Protein AF-A0A1X7BUZ5-F1 (afdb_monomer_lite)

Foldseek 3Di:
DPQDQWQLLLQLLLCPFPLNVVVQVVLVVVVFHFDSVLSNCVSVVVDQDGGQWGWDDDDRFKTWIDGVAQKIKMWGWDFDDDPVDIDIDIDIDMDRDQDDDPDPDDRDCPPVNVVVVVVVVVSRVVSSVRSVVVVVD

Secondary structure (DSSP, 8-state):
--TT--HHHHHHHHHTSHHHHHHHHHHHHTT----HHHHHHHHHTS-SEETTEEEEEE-SSEEEEEESSSEEEEEEEEEES-SSS-EEEEEEEEEEPPPPPSSSS-----HHHHHHHHHHHHHHHHHHHHHHHHHH-

Organism: NCBI:txid475083

pLDDT: mean 88.38, std 12.45, range [52.34, 98.38]

Structure (mmCIF, N/CA/C/O backbone):
data_AF-A0A1X7BUZ5-F1
#
_entry.id   AF-A0A1X7BUZ5-F1
#
loop_
_atom_site.group_PDB
_atom_site.id
_atom_site.type_symbol
_atom_site.label_atom_id
_atom_site.label_alt_id
_atom_site.label_comp_id
_atom_site.label_asym_id
_atom_site.label_entity_id
_atom_site.label_seq_id
_atom_site.pdbx_PDB_ins_code
_atom_site.Cartn_x
_atom_site.Cartn_y
_atom_site.Cartn_z
_atom_site.occupancy
_atom_site.B_iso_or_equiv
_atom_site.auth_seq_id
_atom_site.auth_comp_id
_atom_site.auth_asym_id
_atom_site.auth_atom_id
_atom_site.pdbx_PDB_model_num
ATOM 1 N N . MET A 1 1 ? -14.067 8.640 10.218 1.00 69.69 1 MET A N 1
ATOM 2 C CA . MET A 1 1 ? -13.923 7.293 9.574 1.00 69.69 1 MET A CA 1
ATOM 3 C C . MET A 1 1 ? -14.272 6.220 10.608 1.00 69.69 1 MET A C 1
ATOM 5 O O . MET A 1 1 ? -14.364 6.600 11.767 1.00 69.69 1 MET A O 1
ATOM 9 N N . LYS A 1 2 ? -14.468 4.929 10.275 1.00 75.44 2 LYS A N 1
ATOM 10 C CA . LYS A 1 2 ? -14.680 3.891 11.317 1.00 75.44 2 LYS A CA 1
ATOM 11 C C . LYS A 1 2 ? -13.589 3.990 12.403 1.00 75.44 2 LYS A C 1
ATOM 13 O O . LYS A 1 2 ? -12.416 4.167 12.082 1.00 75.44 2 LYS A O 1
ATOM 18 N N . ALA A 1 3 ? -13.988 3.934 13.674 1.00 76.38 3 ALA A N 1
ATOM 19 C CA . ALA A 1 3 ? -13.151 4.338 14.809 1.00 76.38 3 ALA A CA 1
ATOM 20 C C . ALA A 1 3 ? -11.885 3.490 15.026 1.00 76.38 3 ALA A C 1
ATOM 22 O O . ALA A 1 3 ? -10.868 4.010 15.469 1.00 76.38 3 ALA A O 1
ATOM 23 N N . LYS A 1 4 ? -11.945 2.188 14.722 1.00 85.69 4 LYS A N 1
ATOM 24 C CA . LYS A 1 4 ? -10.896 1.202 15.039 1.00 85.69 4 LYS A CA 1
ATOM 25 C C . LYS A 1 4 ? -10.406 0.471 13.791 1.00 85.69 4 LYS A C 1
ATOM 27 O O . LYS A 1 4 ? -10.490 -0.752 13.727 1.00 85.69 4 LYS A O 1
ATOM 32 N N . VAL A 1 5 ? -9.966 1.214 12.778 1.00 94.19 5 VAL A N 1
ATOM 33 C CA . VAL A 1 5 ? -9.393 0.589 11.578 1.00 94.19 5 VAL A CA 1
ATOM 34 C C . VAL A 1 5 ? -7.948 0.220 11.870 1.00 94.19 5 VAL A C 1
ATOM 36 O O . VAL A 1 5 ? -7.156 1.076 12.257 1.00 94.19 5 VAL A O 1
ATOM 39 N N . THR A 1 6 ? -7.604 -1.051 11.696 1.00 95.75 6 THR A N 1
ATOM 40 C CA . THR A 1 6 ? -6.223 -1.523 11.859 1.00 95.75 6 THR A CA 1
ATOM 41 C C . THR A 1 6 ? -5.431 -1.343 10.566 1.00 95.75 6 THR A C 1
ATOM 43 O O . THR A 1 6 ? -6.003 -1.250 9.474 1.00 95.75 6 THR A O 1
ATOM 46 N N . LEU A 1 7 ? -4.096 -1.350 10.661 1.00 97.25 7 LEU A N 1
ATOM 47 C CA . LEU A 1 7 ? -3.232 -1.330 9.480 1.00 97.25 7 LEU A CA 1
ATOM 48 C C . LEU A 1 7 ? -3.533 -2.522 8.557 1.00 97.25 7 LEU A C 1
ATOM 50 O O . LEU A 1 7 ? -3.598 -2.358 7.340 1.00 97.25 7 LEU A O 1
ATOM 54 N N . ALA A 1 8 ? -3.789 -3.701 9.131 1.00 97.12 8 ALA A N 1
ATOM 55 C CA . ALA A 1 8 ? -4.162 -4.898 8.382 1.00 97.12 8 ALA A CA 1
ATOM 56 C C . ALA A 1 8 ? -5.497 -4.723 7.633 1.00 97.12 8 ALA A C 1
ATOM 58 O O . ALA A 1 8 ? -5.578 -5.020 6.440 1.00 97.12 8 ALA A O 1
ATOM 59 N N . GLU A 1 9 ? -6.534 -4.178 8.283 1.00 96.44 9 GLU A N 1
ATOM 60 C CA . GLU A 1 9 ? -7.819 -3.889 7.625 1.00 96.44 9 GLU A CA 1
ATOM 61 C C . GLU A 1 9 ? -7.627 -2.895 6.474 1.00 96.44 9 GLU A C 1
ATOM 63 O O . GLU A 1 9 ? -8.152 -3.108 5.377 1.00 96.44 9 GLU A O 1
ATOM 68 N N . PHE A 1 10 ? -6.822 -1.849 6.681 1.00 97.50 10 PHE A N 1
ATOM 69 C CA . PHE A 1 10 ? -6.526 -0.869 5.644 1.00 97.50 10 PHE A CA 1
ATOM 70 C C . PHE A 1 10 ? -5.785 -1.484 4.448 1.00 97.50 10 PHE A C 1
ATOM 72 O O . PHE A 1 10 ? -6.275 -1.400 3.320 1.00 97.50 10 PHE A O 1
ATOM 79 N N . VAL A 1 11 ? -4.639 -2.129 4.679 1.00 97.50 11 VAL A N 1
ATOM 80 C CA . VAL A 1 11 ? -3.786 -2.710 3.627 1.00 97.50 11 VAL A CA 1
ATOM 81 C C . VAL A 1 11 ? -4.518 -3.826 2.878 1.00 97.50 11 VAL A C 1
ATOM 83 O O . VAL A 1 11 ? -4.538 -3.843 1.644 1.00 97.50 11 VAL A O 1
ATOM 86 N N . GLY A 1 12 ? -5.180 -4.727 3.607 1.00 97.19 12 GLY A N 1
ATOM 87 C CA . GLY A 1 12 ? -5.945 -5.826 3.022 1.00 97.19 12 GLY A CA 1
ATOM 88 C C . GLY A 1 12 ? -7.107 -5.318 2.172 1.00 97.19 12 GLY A C 1
ATOM 89 O O . GLY A 1 12 ? -7.325 -5.795 1.055 1.00 97.19 12 GLY A O 1
ATOM 90 N N . THR A 1 13 ? -7.819 -4.290 2.643 1.00 96.75 13 THR A N 1
ATOM 91 C CA . THR A 1 13 ? -8.903 -3.674 1.869 1.00 96.75 13 THR A CA 1
ATOM 92 C C . THR A 1 13 ? -8.369 -2.956 0.635 1.00 96.75 13 THR A C 1
ATOM 94 O O . THR A 1 13 ? -8.930 -3.116 -0.448 1.00 96.75 13 THR A O 1
ATOM 97 N N . PHE A 1 14 ? -7.270 -2.210 0.763 1.00 96.81 14 PHE A N 1
ATOM 98 C CA . PHE A 1 14 ? -6.644 -1.471 -0.333 1.00 96.81 14 PHE A CA 1
ATOM 99 C C . PHE A 1 14 ? -6.291 -2.384 -1.513 1.00 96.81 14 PHE A C 1
ATOM 101 O O . PHE A 1 14 ? -6.748 -2.152 -2.638 1.00 96.81 14 PHE A O 1
ATOM 108 N N . TYR A 1 15 ? -5.560 -3.471 -1.249 1.00 96.81 15 TYR A N 1
ATOM 109 C CA . TYR A 1 15 ? -5.114 -4.414 -2.280 1.00 96.81 15 TYR A CA 1
ATOM 110 C C . TYR A 1 15 ? -6.226 -5.299 -2.855 1.00 96.81 15 TYR A C 1
ATOM 112 O O . TYR A 1 15 ? -6.034 -5.953 -3.883 1.00 96.81 15 TYR A O 1
ATOM 120 N N . THR A 1 16 ? -7.405 -5.302 -2.230 1.00 96.81 16 THR A N 1
ATOM 121 C CA . THR A 1 16 ? -8.583 -6.043 -2.700 1.00 96.81 16 THR A CA 1
ATOM 122 C C . THR A 1 16 ? -9.675 -5.139 -3.280 1.00 96.81 16 THR A C 1
ATOM 124 O O . THR A 1 16 ? -10.737 -5.630 -3.674 1.00 96.81 16 THR A O 1
ATOM 127 N N . THR A 1 17 ? -9.427 -3.829 -3.414 1.00 96.19 17 THR A N 1
ATOM 128 C CA . THR A 1 17 ? -10.338 -2.921 -4.129 1.00 96.19 17 THR A CA 1
ATOM 129 C C . THR A 1 17 ? -10.448 -3.295 -5.612 1.00 96.19 17 THR A C 1
ATOM 131 O O . THR A 1 17 ? -9.441 -3.674 -6.208 1.00 96.19 17 THR A O 1
ATOM 134 N N . PRO A 1 18 ? -11.620 -3.144 -6.265 1.00 94.00 18 PRO A N 1
ATOM 135 C CA . PRO A 1 18 ? -11.760 -3.417 -7.700 1.00 94.00 18 PRO A CA 1
ATOM 136 C C . PRO A 1 18 ? -10.732 -2.678 -8.568 1.00 94.00 18 PRO A C 1
ATOM 138 O O . PRO A 1 18 ? -10.201 -3.262 -9.509 1.00 94.00 18 PRO A O 1
ATOM 141 N N . LEU A 1 19 ? -10.398 -1.432 -8.204 1.00 93.19 19 LEU A N 1
ATOM 142 C CA . LEU A 1 19 ? -9.371 -0.640 -8.881 1.00 93.19 19 LEU A CA 1
ATOM 143 C C . LEU A 1 19 ? -7.998 -1.325 -8.814 1.00 93.19 19 LEU A C 1
ATOM 145 O O . LEU A 1 19 ? -7.356 -1.507 -9.844 1.00 93.19 19 LEU A O 1
ATOM 149 N N . PHE A 1 20 ? -7.576 -1.787 -7.635 1.00 93.62 20 PHE A N 1
ATOM 150 C CA . PHE A 1 20 ? -6.316 -2.518 -7.510 1.00 93.62 20 PHE A CA 1
ATOM 151 C C . PHE A 1 20 ? -6.389 -3.925 -8.126 1.00 93.62 20 PHE A C 1
ATOM 153 O O . PHE A 1 20 ? -5.400 -4.448 -8.633 1.00 93.62 20 PHE A O 1
ATOM 160 N N . LYS A 1 21 ? -7.566 -4.564 -8.158 1.00 94.25 21 LYS A N 1
ATOM 161 C CA . LYS A 1 21 ? -7.727 -5.841 -8.870 1.00 94.25 21 LYS A CA 1
ATOM 162 C C . LYS A 1 21 ? -7.472 -5.696 -10.373 1.00 94.25 21 LYS A C 1
ATOM 164 O O . LYS A 1 21 ? -6.923 -6.629 -10.957 1.00 94.25 21 LYS A O 1
ATOM 169 N N . ALA A 1 22 ? -7.812 -4.554 -10.973 1.00 93.94 22 ALA A N 1
ATOM 170 C CA . ALA A 1 22 ? -7.458 -4.257 -12.359 1.00 93.94 22 ALA A CA 1
ATOM 171 C C . ALA A 1 22 ? -5.932 -4.171 -12.546 1.00 93.94 22 ALA A C 1
ATOM 173 O O . ALA A 1 22 ? -5.401 -4.798 -13.460 1.00 93.94 22 ALA A O 1
ATOM 174 N N . GLU A 1 23 ? -5.212 -3.515 -11.628 1.00 91.94 23 GLU A N 1
ATOM 175 C CA . GLU A 1 23 ? -3.738 -3.510 -11.607 1.00 91.94 23 GLU A CA 1
ATOM 176 C C . GLU A 1 23 ? -3.173 -4.936 -11.546 1.00 91.94 23 GLU A C 1
ATOM 178 O O . GLU A 1 23 ? -2.299 -5.306 -12.326 1.00 91.94 23 GLU A O 1
ATOM 183 N N . ARG A 1 24 ? -3.717 -5.791 -10.669 1.00 94.06 24 ARG A N 1
ATOM 184 C CA . ARG A 1 24 ? -3.285 -7.197 -10.569 1.00 94.06 24 ARG A CA 1
ATOM 185 C C . ARG A 1 24 ? -3.540 -7.988 -11.849 1.00 94.06 24 ARG A C 1
ATOM 187 O O . ARG A 1 24 ? -2.786 -8.911 -12.140 1.00 94.06 24 ARG A O 1
ATOM 194 N N . LEU A 1 25 ? -4.575 -7.647 -12.617 1.00 93.75 25 LEU A N 1
ATOM 195 C CA . LEU A 1 25 ? -4.806 -8.257 -13.924 1.00 93.75 25 LEU A CA 1
ATOM 196 C C . LEU A 1 25 ? -3.721 -7.840 -14.926 1.00 93.75 25 LEU A C 1
ATOM 198 O O . LEU A 1 25 ? -3.193 -8.698 -15.627 1.00 93.75 25 LEU A O 1
ATOM 202 N N . VAL A 1 26 ? -3.337 -6.560 -14.940 1.00 92.38 26 VAL A N 1
ATOM 203 C CA . VAL A 1 26 ? -2.217 -6.065 -15.761 1.00 92.38 26 VAL A CA 1
ATOM 204 C C . VAL A 1 26 ? -0.908 -6.753 -15.364 1.00 92.38 26 VAL A C 1
ATOM 206 O O . VAL A 1 26 ? -0.190 -7.258 -16.225 1.00 92.38 26 VAL A O 1
ATOM 209 N N . LEU A 1 27 ? -0.628 -6.859 -14.064 1.00 92.12 27 LEU A N 1
ATOM 210 C CA . LEU A 1 27 ? 0.543 -7.574 -13.547 1.00 92.12 27 LEU A CA 1
ATOM 211 C C . LEU A 1 27 ? 0.534 -9.059 -13.923 1.00 92.12 27 LEU A C 1
ATOM 213 O O . LEU A 1 27 ? 1.565 -9.612 -14.309 1.00 92.12 27 LEU A O 1
ATOM 217 N N . ARG A 1 28 ? -0.638 -9.699 -13.897 1.00 93.94 28 ARG A N 1
ATOM 218 C CA . ARG A 1 28 ? -0.797 -11.090 -14.329 1.00 93.94 28 ARG A CA 1
ATOM 219 C C . ARG A 1 28 ? -0.427 -11.271 -15.800 1.00 93.94 28 ARG A C 1
ATOM 221 O O . ARG A 1 28 ? 0.173 -12.294 -16.127 1.00 93.94 28 ARG A O 1
ATOM 228 N N . CYS A 1 29 ? -0.748 -10.311 -16.667 1.00 93.44 29 CYS A N 1
ATOM 229 C CA . CYS A 1 29 ? -0.377 -10.358 -18.085 1.00 93.44 29 CYS A CA 1
ATOM 230 C C . CYS A 1 29 ? 1.144 -10.335 -18.301 1.00 93.44 29 CYS A C 1
ATOM 232 O O . CYS A 1 29 ? 1.618 -10.908 -19.276 1.00 93.44 29 CYS A O 1
ATOM 234 N N . VAL A 1 30 ? 1.911 -9.747 -17.376 1.00 92.12 30 VAL A N 1
ATOM 235 C CA . VAL A 1 30 ? 3.387 -9.759 -17.393 1.00 92.12 30 VAL A CA 1
ATOM 236 C C . VAL A 1 30 ? 3.993 -10.858 -16.507 1.00 92.12 30 VAL A C 1
ATOM 238 O O . VAL A 1 30 ? 5.175 -10.820 -16.182 1.00 92.12 30 VAL A O 1
ATOM 241 N N . GLY A 1 31 ? 3.193 -11.853 -16.110 1.00 93.19 31 GLY A N 1
ATOM 242 C CA . GLY A 1 31 ? 3.647 -13.034 -15.368 1.00 93.19 31 GLY A CA 1
ATOM 243 C C . GLY A 1 31 ? 3.650 -12.897 -13.843 1.00 93.19 31 GLY A C 1
ATOM 244 O O . GLY A 1 31 ? 3.930 -13.876 -13.153 1.00 93.19 31 GLY A O 1
ATOM 245 N N . ILE A 1 32 ? 3.279 -11.738 -13.295 1.00 93.94 32 ILE A N 1
ATOM 246 C CA . ILE A 1 32 ? 3.244 -11.489 -11.850 1.00 93.94 32 ILE A CA 1
ATOM 247 C C . ILE A 1 32 ? 1.835 -11.777 -11.328 1.00 93.94 32 ILE A C 1
ATOM 249 O O . ILE A 1 32 ? 0.900 -11.005 -11.535 1.00 93.94 32 ILE A O 1
ATOM 253 N N . ARG A 1 33 ? 1.664 -12.915 -10.653 1.00 94.00 33 ARG A N 1
ATOM 254 C CA . ARG A 1 33 ? 0.365 -13.350 -10.117 1.00 94.00 33 ARG A CA 1
ATOM 255 C C . ARG A 1 33 ? 0.217 -12.987 -8.643 1.00 94.00 33 ARG A C 1
ATOM 257 O O . ARG A 1 33 ? 1.190 -12.978 -7.898 1.00 94.00 33 ARG A O 1
ATOM 264 N N . SER A 1 34 ? -1.018 -12.725 -8.233 1.00 95.94 34 SER A N 1
ATOM 265 C CA . SER A 1 34 ? -1.405 -12.577 -6.830 1.00 95.94 34 SER A CA 1
ATOM 266 C C . SER A 1 34 ? -2.906 -12.778 -6.646 1.00 95.94 34 SER A C 1
ATOM 268 O O . SER A 1 34 ? -3.694 -12.680 -7.592 1.00 95.94 34 SER A O 1
ATOM 270 N N . SER A 1 35 ? -3.300 -13.062 -5.412 1.00 96.62 35 SER A N 1
ATOM 271 C CA . SER A 1 35 ? -4.666 -13.360 -4.999 1.00 96.62 35 SER A CA 1
ATOM 272 C C . SER A 1 35 ? -5.118 -12.471 -3.836 1.00 96.62 35 SER A C 1
ATOM 274 O O . SER A 1 35 ? -4.338 -11.734 -3.232 1.00 96.62 35 SER A O 1
ATOM 276 N N . ASP A 1 36 ? -6.414 -12.509 -3.513 1.00 97.19 36 ASP A N 1
ATOM 277 C CA . ASP A 1 36 ? -6.932 -11.857 -2.299 1.00 97.19 36 ASP A CA 1
ATOM 278 C C . ASP A 1 36 ? -6.424 -12.546 -1.027 1.00 97.19 36 ASP A C 1
ATOM 280 O O . ASP A 1 36 ? -6.403 -11.925 0.030 1.00 97.19 36 ASP A O 1
ATOM 284 N N . HIS A 1 37 ? -6.040 -13.823 -1.110 1.00 97.19 37 HIS A N 1
ATOM 285 C CA . HIS A 1 37 ? -5.402 -14.520 0.001 1.00 97.19 37 HIS A CA 1
ATOM 286 C C . HIS A 1 37 ? -4.006 -13.942 0.254 1.00 97.19 37 HIS A C 1
ATOM 288 O O . HIS A 1 37 ? -3.730 -13.532 1.374 1.00 97.19 37 HIS A O 1
ATOM 294 N N . ASP A 1 38 ? -3.188 -13.769 -0.788 1.00 97.12 38 ASP A N 1
ATOM 295 C CA . ASP A 1 38 ? -1.846 -13.176 -0.654 1.00 97.12 38 ASP A CA 1
ATOM 296 C C . ASP A 1 38 ? -1.906 -11.751 -0.087 1.00 97.12 38 ASP A C 1
ATOM 298 O O . ASP A 1 38 ? -1.080 -11.366 0.736 1.00 97.12 38 ASP A O 1
ATOM 302 N N . ALA A 1 39 ? -2.918 -10.972 -0.491 1.00 97.06 39 ALA A N 1
ATOM 303 C CA . ALA A 1 39 ? -3.147 -9.633 0.047 1.00 97.06 39 ALA A CA 1
ATOM 304 C C . ALA A 1 39 ? -3.444 -9.656 1.556 1.00 97.06 39 ALA A C 1
ATOM 306 O O . ALA A 1 39 ? -2.956 -8.792 2.282 1.00 97.06 39 ALA A O 1
ATOM 307 N N . ARG A 1 40 ? -4.229 -10.636 2.029 1.00 96.88 40 ARG A N 1
ATOM 308 C CA . ARG A 1 40 ? -4.518 -10.817 3.460 1.00 96.88 40 ARG A CA 1
ATOM 309 C C . ARG A 1 40 ? -3.286 -11.285 4.224 1.00 96.88 40 ARG A C 1
ATOM 311 O O . ARG A 1 40 ? -2.972 -10.682 5.239 1.00 96.88 40 ARG A O 1
ATOM 318 N N . GLN A 1 41 ? -2.534 -12.243 3.682 1.00 97.94 41 GLN A N 1
ATOM 319 C CA . GLN A 1 41 ? -1.287 -12.709 4.294 1.00 97.94 41 GLN A CA 1
ATOM 320 C C . GLN A 1 41 ? -0.277 -11.566 4.456 1.00 97.94 41 GLN A C 1
ATOM 322 O O . GLN A 1 41 ? 0.319 -11.411 5.520 1.00 97.94 41 GLN A O 1
ATOM 327 N N . LEU A 1 42 ? -0.126 -10.706 3.441 1.00 97.88 42 LEU A N 1
ATOM 328 C CA . LEU A 1 42 ? 0.675 -9.488 3.572 1.00 97.88 42 LEU A CA 1
ATOM 329 C C . LEU A 1 42 ? 0.096 -8.553 4.643 1.00 97.88 42 LEU A C 1
ATOM 331 O O . LEU A 1 42 ? 0.824 -8.064 5.505 1.00 97.88 42 LEU A O 1
ATOM 335 N N . ALA A 1 43 ? -1.207 -8.280 4.597 1.00 97.06 43 ALA A N 1
ATOM 336 C CA . ALA A 1 43 ? -1.858 -7.352 5.516 1.00 97.06 43 ALA A CA 1
ATOM 337 C C . ALA A 1 43 ? -1.739 -7.789 6.983 1.00 97.06 43 ALA A C 1
ATOM 339 O O . ALA A 1 43 ? -1.500 -6.952 7.848 1.00 97.06 43 ALA A O 1
ATOM 340 N N . GLU A 1 44 ? -1.818 -9.086 7.259 1.00 96.62 44 GLU A N 1
ATOM 341 C CA . GLU A 1 44 ? -1.692 -9.687 8.592 1.00 96.62 44 GLU A CA 1
ATOM 342 C C . GLU A 1 44 ? -0.230 -9.829 9.043 1.00 96.62 44 GLU A C 1
ATOM 344 O O . GLU A 1 44 ? 0.036 -9.986 10.228 1.00 96.62 44 GLU A O 1
ATOM 349 N N . GLY A 1 45 ? 0.731 -9.683 8.124 1.00 95.94 45 GLY A N 1
ATOM 350 C CA . GLY A 1 45 ? 2.162 -9.809 8.420 1.00 95.94 45 GLY A CA 1
ATOM 351 C C . GLY A 1 45 ? 2.686 -11.239 8.330 1.00 95.94 45 GLY A C 1
ATOM 352 O O . GLY A 1 45 ? 3.819 -11.491 8.719 1.00 95.94 45 GLY A O 1
ATOM 353 N N . ALA A 1 46 ? 1.889 -12.157 7.783 1.00 97.00 46 ALA A N 1
ATOM 354 C CA . ALA A 1 46 ? 2.278 -13.535 7.498 1.00 97.00 46 ALA A CA 1
ATOM 355 C C . ALA A 1 46 ? 3.103 -13.679 6.203 1.00 97.00 46 ALA A C 1
ATOM 357 O O . ALA A 1 46 ? 3.680 -14.733 5.950 1.00 97.00 46 ALA A O 1
ATOM 358 N N . SER A 1 47 ? 3.156 -12.636 5.368 1.00 96.81 47 SER A N 1
ATOM 359 C CA . SER A 1 47 ? 3.997 -12.578 4.171 1.00 96.81 47 SER A CA 1
ATOM 360 C C . SER A 1 47 ? 4.693 -11.229 4.059 1.00 96.81 47 SER A C 1
ATOM 362 O O . SER A 1 47 ? 4.112 -10.187 4.357 1.00 96.81 47 SER A O 1
ATOM 364 N N . GLU A 1 48 ? 5.919 -11.246 3.546 1.00 96.94 48 GLU A N 1
ATOM 365 C CA . GLU A 1 48 ? 6.675 -10.045 3.183 1.00 96.94 48 GLU A CA 1
ATOM 366 C C . GLU A 1 48 ? 6.530 -9.690 1.697 1.00 96.94 48 GLU A C 1
ATOM 368 O O . GLU A 1 48 ? 6.992 -8.641 1.261 1.00 96.94 48 GLU A O 1
ATOM 373 N N . HIS A 1 49 ? 5.891 -10.545 0.897 1.00 95.88 49 HIS A N 1
ATOM 374 C CA . HIS A 1 49 ? 5.783 -10.379 -0.552 1.00 95.88 49 HIS A CA 1
ATOM 375 C C . HIS A 1 49 ? 4.327 -10.407 -1.010 1.00 95.88 49 HIS A C 1
ATOM 377 O O . HIS A 1 49 ? 3.504 -11.176 -0.508 1.00 95.88 49 HIS A O 1
ATOM 383 N N . PHE A 1 50 ? 4.020 -9.586 -2.011 1.00 96.62 50 PHE A N 1
ATOM 384 C CA . PHE A 1 50 ? 2.721 -9.554 -2.669 1.00 96.62 50 PHE A CA 1
ATOM 385 C C . PHE A 1 50 ? 2.867 -9.054 -4.102 1.00 96.62 50 PHE A C 1
ATOM 387 O O . PHE A 1 50 ? 3.233 -7.903 -4.320 1.00 96.62 50 PHE A O 1
ATOM 394 N N . ALA A 1 51 ? 2.525 -9.887 -5.087 1.00 95.06 51 ALA A N 1
ATOM 395 C CA . ALA A 1 51 ? 2.647 -9.556 -6.507 1.00 95.06 51 ALA A CA 1
ATOM 396 C C . ALA A 1 51 ? 4.050 -9.011 -6.852 1.00 95.06 51 ALA A C 1
ATOM 398 O O . ALA A 1 51 ? 5.038 -9.723 -6.710 1.00 95.06 51 ALA A O 1
ATOM 399 N N . ALA A 1 52 ? 4.140 -7.757 -7.303 1.00 94.75 52 ALA A N 1
ATOM 400 C CA . ALA A 1 52 ? 5.400 -7.103 -7.632 1.00 94.75 52 ALA A CA 1
ATOM 401 C C . ALA A 1 52 ? 6.063 -6.419 -6.427 1.00 94.75 52 ALA A C 1
ATOM 403 O O . ALA A 1 52 ? 7.108 -5.805 -6.609 1.00 94.75 52 ALA A O 1
ATOM 404 N N . TRP A 1 53 ? 5.453 -6.445 -5.242 1.00 96.12 53 TRP A N 1
ATOM 405 C CA . TRP A 1 53 ? 5.875 -5.680 -4.074 1.00 96.12 53 TRP A CA 1
ATOM 406 C C . TRP A 1 53 ? 6.525 -6.559 -3.005 1.00 96.12 53 TRP A C 1
ATOM 408 O O . TRP A 1 53 ? 6.060 -7.659 -2.712 1.00 96.12 53 TRP A O 1
ATOM 418 N N . GLN A 1 54 ? 7.559 -6.008 -2.380 1.00 97.19 54 GLN A N 1
ATOM 419 C CA . GLN A 1 54 ? 8.263 -6.544 -1.223 1.00 97.19 54 GLN A CA 1
ATOM 420 C C . GLN A 1 54 ? 8.158 -5.548 -0.063 1.00 97.19 54 GLN A C 1
ATOM 422 O O . GLN A 1 54 ? 8.324 -4.342 -0.256 1.00 97.19 54 GLN A O 1
ATOM 427 N N . MET A 1 55 ? 7.868 -6.047 1.131 1.00 97.44 55 MET A N 1
ATOM 428 C CA . MET A 1 55 ? 7.865 -5.288 2.373 1.00 97.44 55 MET A CA 1
ATOM 429 C C . MET A 1 55 ? 9.298 -4.926 2.750 1.00 97.44 55 MET A C 1
ATOM 431 O O . MET A 1 55 ? 10.195 -5.763 2.704 1.00 97.44 55 MET A O 1
ATOM 435 N N . THR A 1 56 ? 9.512 -3.665 3.107 1.00 96.56 56 THR A N 1
ATOM 436 C CA . THR A 1 56 ? 10.819 -3.180 3.570 1.00 96.56 56 THR A CA 1
ATOM 437 C C . THR A 1 56 ? 10.785 -2.680 5.007 1.00 96.56 56 THR A C 1
ATOM 439 O O . THR A 1 56 ? 11.803 -2.721 5.686 1.00 96.56 56 THR A O 1
ATOM 442 N N . VAL A 1 57 ? 9.640 -2.165 5.460 1.00 95.81 57 VAL A N 1
ATOM 443 C CA . VAL A 1 57 ? 9.426 -1.710 6.839 1.00 95.81 57 VAL A CA 1
ATOM 444 C C . VAL A 1 57 ? 7.992 -2.037 7.228 1.00 95.81 57 VAL A C 1
ATOM 446 O O . VAL A 1 57 ? 7.077 -1.794 6.439 1.00 95.81 57 VAL A O 1
ATOM 449 N N . ARG A 1 58 ? 7.793 -2.538 8.447 1.00 97.56 58 ARG A N 1
ATOM 450 C CA . ARG A 1 58 ? 6.475 -2.729 9.049 1.00 97.56 58 ARG A CA 1
ATOM 451 C C . ARG A 1 58 ? 6.514 -2.358 10.527 1.00 97.56 58 ARG A C 1
ATOM 453 O O . ARG A 1 58 ? 7.416 -2.779 11.244 1.00 97.56 58 ARG A O 1
ATOM 460 N N . THR A 1 59 ? 5.507 -1.619 10.968 1.00 97.00 59 THR A N 1
ATOM 461 C CA . THR A 1 59 ? 5.204 -1.347 12.378 1.00 97.00 59 THR A CA 1
ATOM 462 C C . THR A 1 59 ? 3.726 -1.658 12.640 1.00 97.00 59 THR A C 1
ATOM 464 O O . THR A 1 59 ? 3.028 -2.185 11.771 1.00 97.00 59 THR A O 1
ATOM 467 N N . GLU A 1 60 ? 3.226 -1.352 13.838 1.00 95.25 60 GLU A N 1
ATOM 468 C CA . GLU A 1 60 ? 1.796 -1.478 14.150 1.00 95.25 60 GLU A CA 1
ATOM 469 C C . GLU A 1 60 ? 0.923 -0.529 13.314 1.00 95.25 60 GLU A C 1
ATOM 471 O O . GLU A 1 60 ? -0.223 -0.854 12.993 1.00 95.25 60 GLU A O 1
ATOM 476 N N . THR A 1 61 ? 1.467 0.630 12.935 1.00 96.69 61 THR A N 1
ATOM 477 C CA . THR A 1 61 ? 0.731 1.711 12.270 1.00 96.69 61 THR A CA 1
ATOM 478 C C . THR A 1 61 ? 1.210 2.008 10.856 1.00 96.69 61 THR A C 1
ATOM 480 O O . THR A 1 61 ? 0.513 2.719 10.136 1.00 96.69 61 THR A O 1
ATOM 483 N N . GLU A 1 62 ? 2.348 1.457 10.426 1.00 97.75 62 GLU A N 1
ATOM 484 C CA . GLU A 1 62 ? 2.952 1.759 9.130 1.00 97.75 62 GLU A CA 1
ATOM 485 C C . GLU A 1 62 ? 3.419 0.522 8.355 1.00 97.75 62 GLU A C 1
ATOM 487 O O . GLU A 1 62 ? 3.878 -0.473 8.919 1.00 97.75 62 GLU A O 1
ATOM 492 N N . LEU A 1 63 ? 3.358 0.609 7.025 1.00 98.38 63 LEU A N 1
ATOM 493 C CA . LEU A 1 63 ? 3.898 -0.391 6.106 1.00 98.38 63 LEU A CA 1
ATOM 494 C C . LEU A 1 63 ? 4.543 0.297 4.901 1.00 98.38 63 LEU A C 1
ATOM 496 O O . LEU A 1 63 ? 3.882 1.049 4.185 1.00 98.38 63 LEU A O 1
ATOM 500 N N . LEU A 1 64 ? 5.810 -0.012 4.629 1.00 98.06 64 LEU A N 1
ATOM 501 C CA . LEU A 1 64 ? 6.522 0.403 3.421 1.00 98.06 64 LEU A CA 1
ATOM 502 C C . LEU A 1 64 ? 6.716 -0.794 2.492 1.00 98.06 64 LEU A C 1
ATOM 504 O O . LEU A 1 64 ? 7.263 -1.824 2.886 1.00 98.06 64 LEU A O 1
ATOM 508 N N . MET A 1 65 ? 6.302 -0.622 1.240 1.00 97.69 65 MET A N 1
ATOM 509 C CA . MET A 1 65 ? 6.420 -1.611 0.178 1.00 97.69 65 MET A CA 1
ATOM 510 C C . MET A 1 65 ? 7.230 -1.040 -0.981 1.00 97.69 65 MET A C 1
ATOM 512 O O . MET A 1 65 ? 7.001 0.090 -1.420 1.00 97.69 65 MET A O 1
ATOM 516 N N . LYS A 1 66 ? 8.123 -1.853 -1.534 1.00 96.31 66 LYS A N 1
ATOM 517 C CA . LYS A 1 66 ? 8.921 -1.548 -2.720 1.00 96.31 66 LYS A CA 1
ATOM 518 C C . LYS A 1 66 ? 8.548 -2.500 -3.847 1.00 96.31 66 LYS A C 1
ATOM 520 O O . LYS A 1 66 ? 8.567 -3.711 -3.660 1.00 96.31 66 LYS A O 1
ATOM 525 N N . ALA A 1 67 ? 8.204 -1.967 -5.014 1.00 92.69 67 ALA A N 1
ATOM 526 C CA . ALA A 1 67 ? 7.937 -2.785 -6.190 1.00 92.69 67 ALA A CA 1
ATOM 527 C C . ALA A 1 67 ? 9.244 -3.251 -6.863 1.00 92.69 67 ALA A C 1
ATOM 529 O O . ALA A 1 67 ? 10.271 -2.587 -6.733 1.00 92.69 67 ALA A O 1
ATOM 530 N N . ILE A 1 68 ? 9.179 -4.290 -7.705 1.00 85.44 68 ILE A N 1
ATOM 531 C CA . ILE A 1 68 ? 10.262 -4.765 -8.604 1.00 85.44 68 ILE A CA 1
ATOM 532 C C . ILE A 1 68 ? 10.717 -3.678 -9.621 1.00 85.44 68 ILE A C 1
ATOM 534 O O . ILE A 1 68 ? 11.637 -3.868 -10.409 1.00 85.44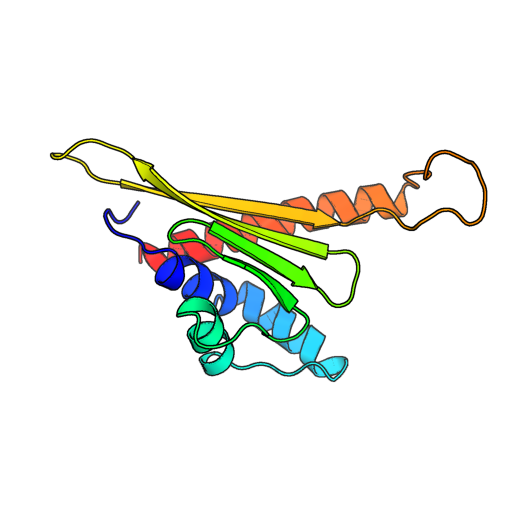 68 ILE A O 1
ATOM 538 N N . GLY A 1 69 ? 10.131 -2.479 -9.576 1.00 83.88 69 GLY A N 1
ATOM 539 C CA . GLY A 1 69 ? 10.548 -1.307 -10.337 1.00 83.88 69 GLY A CA 1
ATOM 540 C C . GLY A 1 69 ? 11.019 -0.153 -9.452 1.00 83.88 69 GLY A C 1
ATOM 541 O O . 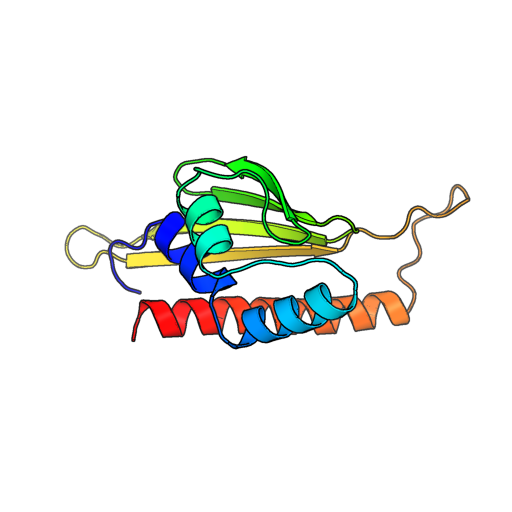GLY A 1 69 ? 11.770 -0.307 -8.494 1.00 83.88 69 GLY A O 1
ATOM 542 N N . ARG A 1 70 ? 10.583 1.054 -9.811 1.00 85.75 70 ARG A N 1
ATOM 543 C CA . ARG A 1 70 ? 10.976 2.306 -9.141 1.00 85.75 70 ARG A CA 1
ATOM 544 C C . ARG A 1 70 ? 9.884 2.865 -8.238 1.00 85.75 70 ARG A C 1
ATOM 546 O O . ARG A 1 70 ? 10.021 3.979 -7.746 1.00 85.75 70 ARG A O 1
ATOM 553 N N . THR A 1 71 ? 8.801 2.119 -8.061 1.00 90.25 71 THR A N 1
ATOM 554 C CA . THR A 1 71 ? 7.652 2.556 -7.277 1.00 90.25 71 THR A CA 1
ATOM 555 C C . THR A 1 71 ? 7.761 2.022 -5.859 1.00 90.25 71 THR A C 1
ATOM 557 O O . THR A 1 71 ? 7.915 0.817 -5.665 1.00 90.25 71 THR A O 1
ATOM 560 N N . SER A 1 72 ? 7.612 2.907 -4.881 1.00 93.94 72 SER A N 1
ATOM 561 C CA . SER A 1 72 ? 7.377 2.531 -3.490 1.00 93.94 72 SER A CA 1
ATOM 562 C C . SER A 1 72 ? 6.027 3.068 -3.039 1.00 93.94 72 SER A C 1
ATOM 564 O O . SER A 1 72 ? 5.562 4.114 -3.506 1.00 93.94 72 SER A O 1
ATOM 566 N N . SER A 1 73 ? 5.386 2.344 -2.134 1.00 95.44 73 SER A N 1
ATOM 567 C CA . SER A 1 73 ? 4.139 2.750 -1.496 1.00 95.44 73 SER A CA 1
ATOM 568 C C . SER A 1 73 ? 4.273 2.634 0.009 1.00 95.44 73 SER A C 1
ATOM 570 O O . SER A 1 73 ? 4.788 1.637 0.507 1.00 95.44 73 SER A O 1
ATOM 572 N N . TRP A 1 74 ? 3.785 3.642 0.711 1.00 98.00 74 TRP A N 1
ATOM 573 C CA . TRP A 1 74 ? 3.735 3.689 2.159 1.00 98.00 74 TRP A CA 1
ATOM 574 C C . TRP A 1 74 ? 2.280 3.791 2.606 1.00 98.00 74 TRP A C 1
ATOM 576 O O . TRP A 1 74 ? 1.486 4.529 2.016 1.00 98.00 74 TRP A O 1
ATOM 586 N N . PHE A 1 75 ? 1.944 3.039 3.640 1.00 98.25 75 PHE A N 1
ATOM 587 C CA . PHE A 1 75 ? 0.645 3.022 4.288 1.00 98.25 75 PHE A CA 1
ATOM 588 C C . PHE A 1 75 ? 0.846 3.449 5.731 1.00 98.25 75 PHE A C 1
ATOM 590 O O . PHE A 1 75 ? 1.773 2.967 6.375 1.00 98.25 75 PHE A O 1
ATOM 597 N N . GLY A 1 76 ? -0.037 4.309 6.223 1.00 97.81 76 GLY A N 1
ATOM 598 C CA . GLY A 1 76 ? -0.048 4.747 7.610 1.00 97.81 76 GLY A CA 1
ATOM 599 C C . GLY A 1 76 ? -1.467 4.801 8.156 1.00 97.81 76 GLY A C 1
ATOM 600 O O . GLY A 1 76 ? -2.411 5.113 7.420 1.00 97.81 76 GLY A O 1
ATOM 601 N N . ILE A 1 77 ? -1.615 4.522 9.446 1.00 97.38 77 ILE A N 1
ATOM 602 C CA . ILE A 1 77 ? -2.832 4.798 10.204 1.00 97.38 77 ILE A CA 1
ATOM 603 C C . ILE A 1 77 ? -2.521 5.706 11.393 1.00 97.38 77 ILE A C 1
ATOM 605 O O . ILE A 1 77 ? -1.522 5.530 12.084 1.00 97.38 77 ILE A O 1
ATOM 609 N N . GLU A 1 78 ? -3.406 6.666 11.645 1.00 95.75 78 GLU A N 1
ATOM 610 C CA . GLU A 1 78 ? -3.379 7.491 12.854 1.00 95.75 78 GLU A CA 1
ATOM 611 C C . GLU A 1 78 ? -4.736 7.376 13.543 1.00 95.75 78 GLU A C 1
ATOM 613 O O . GLU A 1 78 ? -5.773 7.664 12.937 1.00 95.75 78 GLU A O 1
ATOM 618 N N . HIS A 1 79 ? -4.749 6.973 14.811 1.00 92.50 79 HIS A N 1
ATOM 619 C CA . HIS A 1 79 ? -5.947 7.086 15.635 1.00 92.50 79 HIS A CA 1
ATOM 620 C C . HIS A 1 79 ? -6.084 8.541 16.084 1.00 92.50 79 HIS A C 1
ATOM 622 O O . HIS A 1 79 ? -5.178 9.102 16.695 1.00 92.50 79 HIS A O 1
ATOM 628 N N . VAL A 1 80 ? -7.198 9.165 15.713 1.00 90.19 80 VAL A N 1
ATOM 629 C CA . VAL A 1 80 ? -7.491 10.580 15.954 1.00 90.19 80 VAL A CA 1
ATOM 630 C C . VAL A 1 80 ? -8.866 10.714 16.602 1.00 90.19 80 VAL A C 1
ATOM 632 O O . VAL A 1 80 ? -9.664 9.783 16.570 1.00 90.19 80 VAL A O 1
ATOM 635 N N . GLY A 1 81 ? -9.159 11.874 17.180 1.00 84.31 81 GLY A N 1
ATOM 636 C CA . GLY A 1 81 ? -10.381 12.067 17.964 1.00 84.31 81 GLY A CA 1
ATOM 637 C C . GLY A 1 81 ? -10.203 11.672 19.429 1.00 84.31 81 GLY A C 1
ATOM 638 O O . GLY A 1 81 ? -9.144 11.195 19.838 1.00 84.31 81 GLY A O 1
ATOM 639 N N . ASP A 1 82 ? -11.226 11.941 20.231 1.00 83.88 82 ASP A N 1
ATOM 640 C CA . ASP A 1 82 ? -11.227 11.668 21.667 1.00 83.88 82 ASP A CA 1
ATOM 641 C C . ASP A 1 82 ? -12.019 10.393 22.003 1.00 83.88 82 ASP A C 1
ATOM 643 O O . ASP A 1 82 ? -12.522 9.686 21.127 1.00 83.88 82 ASP A O 1
ATOM 647 N N . THR A 1 83 ? -12.138 10.085 23.295 1.00 80.19 83 THR A N 1
ATOM 648 C CA . THR A 1 83 ? -12.868 8.908 23.788 1.00 80.19 83 THR A CA 1
ATOM 649 C C . THR A 1 83 ? -14.346 8.900 23.374 1.00 80.19 83 THR A C 1
ATOM 651 O O . THR A 1 83 ? -14.952 7.832 23.306 1.00 80.19 83 THR A O 1
ATOM 654 N N . THR A 1 84 ? -14.937 10.065 23.100 1.00 83.19 84 THR A N 1
ATOM 655 C CA . THR A 1 84 ? -16.359 10.216 22.754 1.00 83.19 84 THR A CA 1
ATOM 656 C C . THR A 1 84 ? -16.617 10.124 21.252 1.00 83.19 84 THR A C 1
ATOM 658 O O . THR A 1 84 ? -17.678 9.653 20.844 1.00 83.19 84 THR A O 1
ATOM 661 N N . ALA A 1 85 ? -15.634 10.498 20.431 1.00 82.75 85 ALA A N 1
ATOM 662 C CA . ALA A 1 85 ? -15.696 10.423 18.977 1.00 82.75 85 ALA A CA 1
ATOM 663 C C . ALA A 1 85 ? -14.372 9.894 18.388 1.00 82.75 85 ALA A C 1
ATOM 665 O O . ALA A 1 85 ? -13.639 10.641 17.733 1.00 82.75 85 ALA A O 1
ATOM 666 N N . PRO A 1 86 ? -14.044 8.607 18.606 1.00 86.94 86 PRO A N 1
ATOM 667 C CA . PRO A 1 86 ? -12.826 8.025 18.06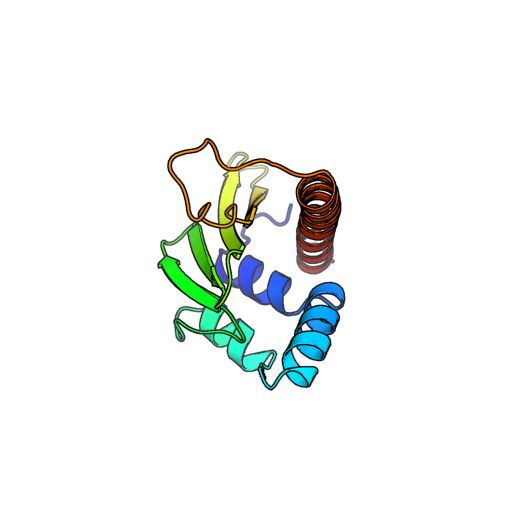7 1.00 86.94 86 PRO A CA 1
ATOM 668 C C . PRO A 1 86 ? -12.914 7.872 16.545 1.00 86.94 86 PRO A C 1
ATOM 670 O O . PRO A 1 86 ? -13.916 7.418 15.987 1.00 86.94 86 PRO A O 1
ATOM 673 N N . GLU A 1 87 ? -11.819 8.185 15.868 1.00 90.81 87 GLU A N 1
ATOM 674 C CA . GLU A 1 87 ? -11.669 8.111 14.424 1.00 90.81 87 GLU A CA 1
ATOM 675 C C . GLU A 1 87 ? -10.315 7.498 14.043 1.00 90.81 87 GLU A C 1
ATOM 677 O O . GLU A 1 87 ? -9.344 7.511 14.794 1.00 90.81 87 GLU A O 1
ATOM 682 N N . THR A 1 88 ? -10.221 6.959 12.829 1.00 93.94 88 THR A N 1
ATOM 683 C CA . THR A 1 88 ? -8.933 6.574 12.240 1.00 93.94 88 THR A CA 1
ATOM 684 C C . THR A 1 88 ? -8.706 7.356 10.952 1.00 93.94 88 THR A C 1
ATOM 686 O O . THR A 1 88 ? -9.563 7.369 10.066 1.00 93.94 88 THR A O 1
ATOM 689 N N . ARG A 1 89 ? -7.548 8.002 10.822 1.00 95.00 89 ARG A N 1
ATOM 690 C CA . ARG A 1 89 ? -7.078 8.616 9.581 1.00 95.00 89 ARG A CA 1
ATOM 691 C C . ARG A 1 89 ? -6.226 7.606 8.815 1.00 95.00 89 ARG A C 1
ATOM 693 O O . ARG A 1 89 ? -5.311 7.016 9.376 1.00 95.00 89 ARG A O 1
ATOM 700 N N . LEU A 1 90 ? -6.520 7.435 7.525 1.00 96.69 90 LEU A N 1
ATOM 701 C CA . LEU A 1 90 ? -5.706 6.626 6.612 1.00 96.69 90 LEU A CA 1
ATOM 702 C C . LEU A 1 90 ? -4.782 7.529 5.822 1.00 96.69 90 LEU A C 1
ATOM 704 O O . LEU A 1 90 ? -5.228 8.510 5.218 1.00 96.69 90 LEU A O 1
ATOM 708 N N . LEU A 1 91 ? -3.519 7.145 5.769 1.00 97.12 91 LEU A N 1
ATOM 709 C CA . LEU A 1 91 ? -2.491 7.832 5.020 1.00 97.12 91 LEU A CA 1
ATOM 710 C C . LEU A 1 91 ? -1.946 6.889 3.950 1.00 97.12 91 LEU A C 1
ATOM 712 O O . LEU A 1 91 ? -1.681 5.715 4.202 1.00 97.12 91 LEU A O 1
ATOM 716 N N . PHE A 1 92 ? -1.788 7.410 2.737 1.00 97.06 92 PHE A N 1
ATOM 717 C CA . PHE A 1 92 ? -1.177 6.677 1.636 1.00 97.06 92 PHE A CA 1
ATOM 718 C C . PHE A 1 92 ? -0.178 7.572 0.918 1.00 97.06 92 PHE A C 1
ATOM 720 O O . PHE A 1 92 ? -0.530 8.643 0.418 1.00 97.06 92 PHE A O 1
ATOM 727 N N . GLY A 1 93 ? 1.066 7.113 0.867 1.00 93.81 93 GLY A N 1
ATOM 728 C CA . GLY A 1 93 ? 2.146 7.723 0.112 1.00 93.81 93 GLY A CA 1
ATOM 729 C C . GLY A 1 93 ? 2.542 6.827 -1.050 1.00 93.81 93 GLY A C 1
ATOM 730 O O . GLY A 1 93 ? 2.581 5.606 -0.922 1.00 93.81 93 GLY A O 1
ATOM 731 N N . SER A 1 94 ? 2.884 7.420 -2.191 1.00 92.06 94 SER A N 1
ATOM 732 C CA . SER A 1 94 ? 3.554 6.679 -3.250 1.00 92.06 94 SER A CA 1
ATOM 733 C C . SER A 1 94 ? 4.556 7.553 -3.982 1.00 92.06 94 SER A C 1
ATOM 735 O O . SER A 1 94 ? 4.292 8.719 -4.272 1.00 92.06 94 SER A O 1
ATOM 737 N N . VAL A 1 95 ? 5.714 6.971 -4.272 1.00 89.25 95 VAL A N 1
ATOM 738 C CA . VAL A 1 95 ? 6.828 7.633 -4.944 1.00 89.25 95 VAL A CA 1
ATOM 739 C C . VAL A 1 95 ? 7.288 6.779 -6.113 1.00 89.25 95 VAL A C 1
ATOM 741 O O . VAL A 1 95 ? 7.369 5.559 -5.999 1.00 89.25 95 VAL A O 1
ATOM 744 N N . VAL A 1 96 ? 7.597 7.430 -7.234 1.00 86.12 96 VAL A N 1
ATOM 745 C CA . VAL A 1 96 ? 8.273 6.813 -8.377 1.00 86.12 96 VAL A CA 1
ATOM 746 C C . VAL A 1 96 ? 9.652 7.447 -8.475 1.00 86.12 96 VAL A C 1
ATOM 748 O O . VAL A 1 96 ? 9.773 8.628 -8.798 1.00 86.12 96 VAL A O 1
ATOM 751 N N . ALA A 1 97 ? 10.694 6.678 -8.175 1.00 82.00 97 ALA A N 1
ATOM 752 C CA . ALA A 1 97 ? 12.060 7.174 -8.225 1.00 82.00 97 ALA A CA 1
ATOM 753 C C . ALA A 1 97 ? 12.461 7.526 -9.676 1.00 82.00 97 ALA A C 1
ATOM 755 O O . ALA A 1 97 ? 12.132 6.781 -10.616 1.00 82.00 97 ALA A O 1
ATOM 756 N N . PRO A 1 98 ? 13.187 8.637 -9.900 1.00 73.81 98 PRO A N 1
ATOM 757 C CA . PRO A 1 98 ? 13.723 8.964 -11.217 1.00 73.81 98 PRO A CA 1
ATOM 758 C C . PRO A 1 98 ? 14.713 7.887 -11.684 1.00 73.81 98 PRO A C 1
ATOM 760 O O . PRO A 1 98 ? 15.259 7.122 -10.890 1.00 73.81 98 PRO A O 1
ATOM 763 N N . LYS A 1 99 ? 14.916 7.780 -13.000 1.00 68.12 99 LYS A N 1
ATOM 764 C CA . LYS A 1 99 ? 15.920 6.859 -13.549 1.00 68.12 99 LYS A CA 1
ATOM 765 C C . LYS A 1 99 ? 17.305 7.460 -13.265 1.00 68.12 99 LYS A C 1
ATOM 767 O O . LYS A 1 99 ? 17.467 8.658 -13.505 1.00 68.12 99 LYS A O 1
ATOM 772 N N . PRO A 1 100 ? 18.293 6.680 -12.791 1.00 60.28 100 PRO A N 1
ATOM 773 C CA . PRO A 1 100 ? 19.668 7.159 -12.711 1.00 60.28 100 PRO A CA 1
ATOM 774 C C . PRO A 1 100 ? 20.120 7.625 -14.100 1.00 60.28 100 PRO A C 1
ATOM 776 O O . PRO A 1 100 ? 19.947 6.898 -15.082 1.00 60.28 100 PRO A O 1
ATOM 779 N N . SER A 1 101 ? 20.640 8.847 -14.202 1.00 55.59 101 SER A N 1
ATOM 780 C CA . SER A 1 101 ? 21.210 9.343 -15.458 1.00 55.59 101 SER A CA 1
ATOM 781 C C . SER A 1 101 ? 22.580 8.699 -15.654 1.00 55.59 101 SER A C 1
ATOM 783 O O . SER A 1 101 ? 23.365 8.630 -14.715 1.00 55.59 101 SER A O 1
ATOM 785 N N . ALA A 1 102 ? 22.878 8.218 -16.863 1.00 55.81 102 ALA A N 1
ATOM 786 C CA . ALA A 1 102 ? 24.148 7.557 -17.197 1.00 55.81 102 ALA A CA 1
ATOM 787 C C . ALA A 1 102 ? 25.357 8.524 -17.271 1.00 55.81 102 ALA A C 1
ATOM 789 O O . ALA A 1 102 ? 26.380 8.203 -17.864 1.00 55.81 102 ALA A O 1
ATOM 790 N N . GLY A 1 103 ? 25.249 9.712 -16.677 1.00 53.47 103 GLY A N 1
ATOM 791 C CA . GLY A 1 103 ? 26.279 10.744 -16.626 1.00 53.47 103 GLY A CA 1
ATOM 792 C C . GLY A 1 103 ? 26.001 11.699 -15.466 1.00 53.47 103 GLY A C 1
ATOM 793 O O . GLY A 1 103 ? 24.867 11.770 -14.994 1.00 53.47 103 GLY A O 1
ATOM 794 N N . GLN A 1 104 ? 27.039 12.402 -15.006 1.00 52.34 104 GLN A N 1
ATOM 795 C CA . GLN A 1 104 ? 27.094 13.302 -13.837 1.00 52.34 104 GLN A CA 1
ATOM 796 C C . GLN A 1 104 ? 26.220 14.575 -13.977 1.00 52.34 104 GLN A C 1
ATOM 798 O O . GLN A 1 104 ? 26.658 15.682 -13.681 1.00 52.34 104 GLN A O 1
ATOM 803 N N . GLY A 1 105 ? 24.983 1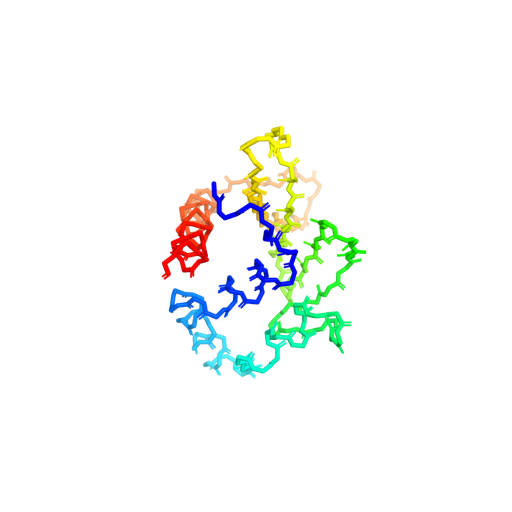4.439 -14.455 1.00 52.59 105 GLY A N 1
ATOM 804 C CA . GLY A 1 105 ? 24.005 15.509 -14.613 1.00 52.59 105 GLY A CA 1
ATOM 805 C C . GLY A 1 105 ? 22.756 15.240 -13.779 1.00 52.59 105 GLY A C 1
ATOM 806 O O . GLY A 1 105 ? 22.318 14.097 -13.641 1.00 52.59 105 GLY A O 1
ATOM 807 N N . ILE A 1 106 ? 22.189 16.311 -13.222 1.00 52.66 106 ILE A N 1
ATOM 808 C CA . ILE A 1 106 ? 20.930 16.318 -12.465 1.00 52.66 106 ILE A CA 1
ATOM 809 C C . ILE A 1 106 ? 19.877 15.505 -13.243 1.00 52.66 106 ILE A C 1
ATOM 811 O O . ILE A 1 106 ? 19.684 15.781 -14.431 1.00 52.66 106 ILE A O 1
ATOM 815 N N . PRO A 1 107 ? 19.203 14.512 -12.627 1.00 54.50 107 PRO A N 1
ATOM 816 C CA . PRO A 1 107 ? 18.224 13.685 -13.322 1.00 54.50 107 PRO A CA 1
ATOM 817 C C . PRO A 1 107 ? 17.142 14.569 -13.949 1.00 54.50 107 PRO A C 1
ATOM 819 O O . PRO A 1 107 ? 16.342 15.186 -13.246 1.00 54.50 107 PRO A O 1
ATOM 822 N N . GLN A 1 108 ? 17.136 14.658 -15.281 1.00 53.38 108 GLN A N 1
ATOM 823 C CA . GLN A 1 108 ? 16.185 15.501 -15.995 1.00 53.38 108 GLN A CA 1
ATOM 824 C C . GLN A 1 108 ? 14.780 14.902 -15.881 1.00 53.38 108 GLN A C 1
ATOM 826 O O . GLN A 1 108 ? 14.496 13.812 -16.386 1.00 53.38 108 GLN A O 1
ATOM 831 N N . MET A 1 109 ? 13.879 15.637 -15.229 1.00 54.88 109 MET A N 1
ATOM 832 C CA . MET A 1 109 ? 12.440 15.383 -15.261 1.00 54.88 109 MET A CA 1
ATOM 833 C C . MET A 1 109 ? 11.897 15.768 -16.644 1.00 54.88 109 MET A C 1
ATOM 835 O O . MET A 1 109 ? 11.359 16.853 -16.836 1.00 54.88 109 MET A O 1
ATOM 839 N N . GLY A 1 110 ? 12.085 14.898 -17.639 1.00 63.91 110 GLY A N 1
ATOM 840 C CA . GLY A 1 110 ? 11.499 15.092 -18.967 1.00 63.91 110 GLY A CA 1
ATOM 841 C C . GLY A 1 110 ? 9.958 15.120 -18.915 1.00 63.91 110 GLY A C 1
ATOM 842 O O . GLY A 1 110 ? 9.365 14.536 -18.006 1.00 63.91 110 GLY A O 1
ATOM 843 N N . PRO A 1 111 ? 9.272 15.733 -19.896 1.00 62.31 111 PRO A N 1
ATOM 844 C CA . PRO A 1 111 ? 7.810 15.895 -19.897 1.00 62.31 111 PRO A CA 1
ATOM 845 C C . PRO A 1 111 ? 7.035 14.570 -19.767 1.00 62.31 111 PRO A C 1
ATOM 847 O O . PRO A 1 111 ? 5.992 14.524 -19.115 1.00 62.31 111 PRO A O 1
ATOM 850 N N . LEU A 1 112 ? 7.582 13.468 -20.296 1.00 66.25 112 LEU A N 1
ATOM 851 C CA . LEU A 1 112 ? 7.034 12.118 -20.117 1.00 66.25 112 LEU A CA 1
ATOM 852 C C . LEU A 1 112 ? 7.025 11.675 -18.641 1.00 66.25 112 LEU A C 1
ATOM 854 O O . LEU A 1 112 ? 6.061 11.067 -18.181 1.00 66.25 112 LEU A O 1
ATOM 858 N N . PHE A 1 113 ? 8.079 12.000 -17.888 1.00 68.25 113 PHE A N 1
ATOM 859 C CA . PHE A 1 113 ? 8.180 11.693 -16.460 1.00 68.25 113 PHE A CA 1
ATOM 860 C C . PHE A 1 113 ? 7.171 12.511 -15.647 1.00 68.25 113 PHE A C 1
ATOM 862 O O . PHE A 1 113 ? 6.489 11.955 -14.789 1.00 68.25 113 PHE A O 1
ATOM 869 N N . SER A 1 114 ? 7.006 13.797 -15.965 1.00 70.06 114 SER A N 1
ATOM 870 C CA . SER A 1 114 ? 6.017 14.669 -15.3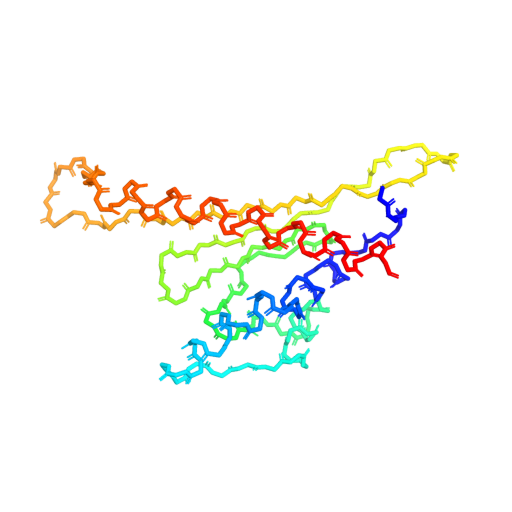17 1.00 70.06 114 SER A CA 1
ATOM 871 C C . SER A 1 114 ? 4.575 14.212 -15.568 1.00 70.06 114 SER A C 1
ATOM 873 O O . SER A 1 114 ? 3.767 14.192 -14.639 1.00 70.06 114 SER A O 1
ATOM 875 N N . GLY A 1 115 ? 4.254 13.781 -16.794 1.00 71.62 115 GLY A N 1
ATOM 876 C CA . GLY A 1 115 ? 2.940 13.220 -17.127 1.00 71.62 115 GLY A CA 1
ATOM 877 C C . GLY A 1 115 ? 2.651 11.915 -16.379 1.00 71.62 115 GLY A C 1
ATOM 878 O O . GLY A 1 115 ? 1.593 11.775 -15.761 1.00 71.62 115 GLY A O 1
ATOM 879 N N . LEU A 1 116 ? 3.622 10.995 -16.358 1.00 76.62 116 LEU A N 1
ATOM 880 C CA . LEU A 1 116 ? 3.524 9.742 -15.603 1.00 76.62 116 LEU A CA 1
ATOM 881 C C . LEU A 1 116 ? 3.331 10.005 -14.101 1.00 76.62 116 LEU A C 1
ATOM 883 O O . LEU A 1 116 ? 2.499 9.365 -13.460 1.00 76.62 116 LEU A O 1
ATOM 887 N N . LEU A 1 117 ? 4.053 10.981 -13.544 1.00 78.25 117 LEU A N 1
ATOM 888 C CA . LEU A 1 117 ? 3.943 11.365 -12.138 1.00 78.25 117 LEU A CA 1
ATOM 889 C C . LEU A 1 117 ? 2.565 11.965 -11.814 1.00 78.25 117 LEU A C 1
ATOM 891 O O . LEU A 1 117 ? 1.983 11.656 -10.772 1.00 78.25 117 LEU A O 1
ATOM 895 N N . GLY A 1 118 ? 2.013 12.783 -12.715 1.00 79.12 118 GLY A N 1
ATOM 896 C CA . GLY A 1 118 ? 0.659 13.326 -12.593 1.00 79.12 118 GLY A CA 1
ATOM 897 C C . GLY A 1 118 ? -0.413 12.233 -12.589 1.00 79.12 118 GLY A C 1
ATOM 898 O O . GLY A 1 118 ? -1.251 12.195 -11.683 1.00 79.12 118 GLY A O 1
ATOM 899 N N . ALA A 1 119 ? -0.352 11.306 -13.549 1.00 83.12 119 ALA A N 1
ATOM 900 C CA . ALA A 1 119 ? -1.249 10.152 -13.605 1.00 83.12 119 ALA A CA 1
ATOM 901 C C . ALA A 1 119 ? -1.140 9.293 -12.333 1.00 83.12 119 ALA A C 1
ATOM 903 O O . ALA A 1 119 ? -2.157 8.959 -11.722 1.00 83.12 119 ALA A O 1
ATOM 904 N N . HIS A 1 120 ? 0.087 9.026 -11.875 1.00 85.12 120 HIS A N 1
ATOM 905 C CA . HIS A 1 120 ? 0.356 8.254 -10.661 1.00 85.12 120 HIS A CA 1
ATOM 906 C C . HIS A 1 120 ? -0.216 8.905 -9.397 1.00 85.12 120 HIS A C 1
ATOM 908 O O . HIS A 1 120 ? -0.794 8.227 -8.544 1.00 85.12 120 HIS A O 1
ATOM 914 N N . ARG A 1 121 ? -0.131 10.236 -9.283 1.00 87.56 121 ARG A N 1
ATOM 915 C CA . ARG A 1 121 ? -0.730 10.985 -8.169 1.00 87.56 121 ARG A CA 1
ATOM 916 C C . ARG A 1 121 ? -2.251 10.844 -8.150 1.00 87.56 121 ARG A C 1
ATOM 918 O O . ARG A 1 121 ? -2.833 10.652 -7.082 1.00 87.56 121 ARG A O 1
ATOM 925 N N . THR A 1 122 ? -2.900 10.948 -9.308 1.00 89.56 122 THR A N 1
ATOM 926 C CA . THR A 1 122 ? -4.358 10.784 -9.426 1.00 89.56 122 THR A CA 1
ATOM 927 C C . THR A 1 122 ? -4.771 9.358 -9.085 1.00 89.56 122 THR A C 1
ATOM 929 O O . THR A 1 122 ? -5.657 9.158 -8.255 1.00 89.56 122 THR A O 1
ATOM 932 N N . TYR A 1 123 ? -4.073 8.372 -9.648 1.00 90.00 123 TYR A N 1
ATOM 933 C CA . TYR A 1 123 ? -4.284 6.956 -9.365 1.00 90.00 123 TYR A CA 1
ATOM 934 C C . TYR A 1 123 ? -4.160 6.638 -7.867 1.00 90.00 123 TYR A C 1
ATOM 936 O O . TYR A 1 123 ? -5.063 6.044 -7.279 1.00 90.00 123 TYR A O 1
ATOM 944 N N . SER A 1 124 ? -3.109 7.143 -7.217 1.00 90.62 124 SER A N 1
ATOM 945 C CA . SER A 1 124 ? -2.872 6.980 -5.777 1.00 90.62 124 SER A CA 1
ATOM 946 C C . SER A 1 124 ? -4.025 7.516 -4.921 1.00 90.62 124 SER A C 1
ATOM 948 O O . SER A 1 124 ? -4.462 6.863 -3.972 1.00 90.62 124 SER A O 1
ATOM 950 N N . LYS A 1 125 ? -4.573 8.688 -5.273 1.00 92.94 125 LYS A N 1
ATOM 951 C CA . LYS A 1 125 ? -5.740 9.259 -4.581 1.00 92.94 125 LYS A CA 1
ATOM 952 C C . LYS A 1 125 ? -6.987 8.396 -4.766 1.00 92.94 125 LYS A C 1
ATOM 954 O O . LYS A 1 125 ? -7.718 8.184 -3.801 1.00 92.94 125 LYS A O 1
ATOM 959 N N . LEU A 1 126 ? -7.228 7.898 -5.980 1.00 94.94 126 LEU A N 1
ATOM 960 C CA . LEU A 1 126 ? -8.380 7.042 -6.273 1.00 94.94 126 LEU A CA 1
ATOM 961 C C . LEU A 1 126 ? -8.314 5.718 -5.504 1.00 94.94 126 LEU A C 1
ATOM 963 O O . LEU A 1 126 ? -9.332 5.287 -4.965 1.00 94.94 126 LEU A O 1
ATOM 967 N N . LEU A 1 127 ? -7.128 5.118 -5.380 1.00 94.12 127 LEU A N 1
ATOM 968 C CA . LEU A 1 127 ? -6.923 3.919 -4.566 1.00 94.12 127 LEU A CA 1
ATOM 969 C C . LEU A 1 127 ? -7.242 4.167 -3.087 1.00 94.12 127 LEU A C 1
ATOM 971 O O . LEU A 1 127 ? -8.041 3.431 -2.505 1.00 94.12 127 LEU A O 1
ATOM 975 N N . LEU A 1 128 ? -6.703 5.241 -2.496 1.00 95.38 128 LEU A N 1
ATOM 976 C CA . LEU A 1 128 ? -7.003 5.608 -1.108 1.00 95.38 128 LEU A CA 1
ATOM 977 C C . LEU A 1 128 ? -8.505 5.867 -0.902 1.00 95.38 128 LEU A C 1
ATOM 979 O O . LEU A 1 128 ? -9.100 5.376 0.058 1.00 95.38 128 LEU A O 1
ATOM 983 N N . MET A 1 129 ? -9.146 6.598 -1.820 1.00 94.25 129 MET A N 1
ATOM 984 C CA . MET A 1 129 ? -10.590 6.843 -1.767 1.00 94.25 129 MET A CA 1
ATOM 985 C C . MET A 1 129 ? -11.399 5.548 -1.884 1.00 94.25 129 MET A C 1
ATOM 987 O O . MET A 1 129 ? -12.398 5.398 -1.178 1.00 94.25 129 MET A O 1
ATOM 991 N N . SER A 1 130 ? -10.981 4.616 -2.744 1.00 93.38 130 SER A N 1
ATOM 992 C CA . SER A 1 130 ? -11.633 3.316 -2.908 1.00 93.38 130 SER A CA 1
ATOM 993 C C . SER A 1 130 ? -11.514 2.462 -1.648 1.00 93.38 130 SER A C 1
ATOM 995 O O . SER A 1 130 ? -12.502 1.850 -1.247 1.00 93.38 130 SER A O 1
ATOM 997 N N . ALA A 1 131 ? -10.340 2.436 -1.011 1.00 94.00 131 ALA A N 1
ATOM 998 C CA . ALA A 1 131 ? -10.135 1.727 0.249 1.00 94.00 131 ALA A CA 1
ATOM 999 C C . ALA A 1 131 ? -11.017 2.329 1.351 1.00 94.00 131 ALA A C 1
ATOM 1001 O O . ALA A 1 131 ? -11.810 1.621 1.965 1.00 94.00 131 ALA A O 1
ATOM 1002 N N . ARG A 1 132 ? -10.988 3.659 1.513 1.00 94.81 132 ARG A N 1
ATOM 1003 C CA . ARG A 1 132 ? -11.820 4.376 2.490 1.00 94.81 132 ARG A CA 1
ATOM 1004 C C . ARG A 1 132 ? -13.313 4.091 2.315 1.00 94.81 132 ARG A C 1
ATOM 1006 O O . ARG A 1 132 ? -14.006 3.858 3.299 1.00 94.81 132 ARG A O 1
ATOM 1013 N N . ARG A 1 133 ? -13.822 4.125 1.075 1.00 93.19 133 ARG A N 1
ATOM 1014 C CA . ARG A 1 133 ? -15.238 3.828 0.787 1.00 93.19 133 ARG A CA 1
ATOM 1015 C C . ARG A 1 133 ? -15.608 2.405 1.193 1.00 93.19 133 ARG A C 1
ATOM 1017 O O . ARG A 1 133 ? -16.681 2.214 1.739 1.00 93.19 133 ARG A O 1
ATOM 1024 N N . ARG A 1 134 ? -14.722 1.440 0.946 1.00 92.12 134 ARG A N 1
ATOM 1025 C CA . ARG A 1 134 ? -14.954 0.024 1.247 1.00 92.12 134 ARG A CA 1
ATOM 1026 C C . ARG A 1 134 ? -14.846 -0.316 2.736 1.00 92.12 134 ARG A C 1
ATOM 1028 O O . ARG A 1 134 ? -15.469 -1.271 3.158 1.00 92.12 134 ARG A O 1
ATOM 1035 N N . ILE A 1 135 ? -14.068 0.437 3.512 1.00 91.62 135 ILE A N 1
ATOM 1036 C CA . ILE A 1 135 ? -13.986 0.262 4.975 1.00 91.62 135 ILE A CA 1
ATOM 1037 C C . ILE A 1 135 ? -15.209 0.869 5.683 1.00 91.62 135 ILE A C 1
ATOM 1039 O O . ILE A 1 135 ? -15.613 0.400 6.743 1.00 91.62 135 ILE A O 1
ATOM 1043 N N . ASN A 1 136 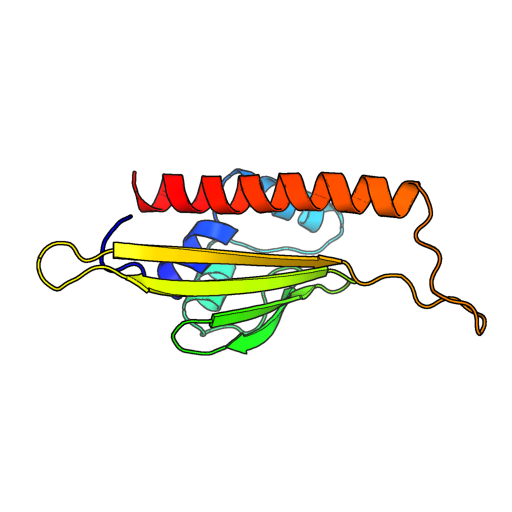? -15.779 1.937 5.119 1.00 87.31 136 ASN A N 1
ATOM 1044 C CA . ASN A 1 136 ? -16.924 2.633 5.709 1.00 87.31 136 ASN A CA 1
ATOM 1045 C C . ASN A 1 136 ? -18.294 2.081 5.277 1.00 87.31 136 ASN A C 1
ATOM 1047 O O . ASN A 1 136 ? -19.278 2.416 5.931 1.00 87.31 136 ASN A O 1
ATOM 1051 N N . GLY A 1 137 ? -18.371 1.359 4.157 1.00 76.25 137 GLY A N 1
ATOM 1052 C CA . GLY A 1 137 ? -19.605 0.756 3.640 1.00 76.25 137 GLY A CA 1
ATOM 1053 C C . GLY A 1 137 ? -19.694 -0.709 4.015 1.00 76.25 137 GLY A C 1
ATOM 1054 O O . GLY A 1 137 ? -20.809 -1.138 4.369 1.00 76.25 137 GLY A O 1
#

Radius of gyration: 16.42 Å; chains: 1; bounding box: 47×31×44 Å

Sequence (137 aa):
MKAKVTLAEFVGTFYTTPLFKAERLVLRCVGIRSSDHDARQLAEGASEHFAAWQMTVRTETELLMKAIGRTSSWFGIEHVGDTTAPETRLLFGSVVAPKPSAGQGIPQMGPLFSGLLGAHRTYSKLLLMSARRRING

=== Feature glossary ===
The record interleaves many kinds of information about one protein. Here is each kind framed as the question it answers.

Q: What known structures does this most resemble?
A: Structural nearest neighbors (via Foldseek easy-search vs the PDB). Reported per hit: target PDB id, E-value, and alignment TM-score. A TM-score above ~0.5 is the conventional threshold for 'same fold'.

Q: Where is each backbone atom in 3D?
A: The mmCIF table is the protein's shape written out atom by atom. For each backbone N, Cα, C, and carbonyl O, it records an (x, y, z) coordinate triple in Å plus the residue type, chain letter, and residue number.

Q: What are the backbone torsion angles?
A: The φ/ψ torsion pair specifies the backbone conformation at each residue. φ rotates about the N–Cα bond, ψ about the Cα–C bond. Steric clashes forbid most of the (φ, ψ) plane — the allowed regions (α-helix basin, β-sheet basin, left-handed helix) are the Ramachandran-allowed regions.

Q: Which residues are buried vs exposed?
A: Solvent-accessible surface area (SASA) is the area in Å² traced out by the centre of a 1.4 Å probe sphere (a water molecule) rolled over the protein's van der Waals surface (Shrake–Rupley / Lee–Richards construction). Buried residues have near-zero SASA; fully exposed residues can exceed 200 Å². The total SASA scales roughly with the number of surface residues.

Q: How confident is the AlphaFold model at each residue?
A: pLDDT is the predicted lDDT-Cα score: AlphaFold's confidence that the local environment of each residue (all inter-atomic distances within 15 Å) is correctly placed. It is a per-residue number between 0 and 100, with higher meaning more reliable.

Q: What does the local fold look like, residue by residue?
A: 3Di is Foldseek's structural alphabet. Each residue is assigned one of twenty discrete states based on how its Cα sits relative to its spatial (not sequential) neighbors. Aligning 3Di strings finds structural homologs roughly as well as full 3D superposition, but orders of magnitude faster.

Q: How big and how compact is the whole molecule?
A: Radius of gyration (Rg) is the root-mean-square distance of Cα atoms from their centroid — a single number for overall size and compactness. A globular domain of N residues has Rg ≈ 2.2·N^0.38 Å; an extended or disordered chain has a much larger Rg. The Cα contact count is the number of residue pairs whose Cα atoms are within 8 Å and are more than four positions apart in sequence — a standard proxy for tertiary packing density. The bounding box is the smallest axis-aligned box enclosing all Cα atoms.

Q: Which residues are in helices, strands, or loops?
A: DSSP 8-state secondary structure assigns each residue one of H (α-helix), G (3₁₀-helix), I (π-helix), E (extended β-strand), B (isolated β-bridge), T (hydrogen-bonded turn), S (bend), or '-' (coil). The assignment is computed from backbone hydrogen-bond geometry via the Kabsch–Sander algorithm.

Q: How mobile is each atom in the crystal?
A: Crystallographic B-factors measure how much each atom's electron density is smeared out, in Å². They rise in mobile loops and surface residues and fall in the buried interior. In AlphaFold models this column is repurposed to hold pLDDT instead.

Q: What if only a Cα trace is available?
A: P-SEA three-state annotation labels each residue as helix, strand, or coil based purely on the geometry of the Cα trace. It serves as a fallback when the full backbone (and thus DSSP) is unavailable.

Q: What family and function is it annotated with?
A: Database cross-references. InterPro integrates a dozen domain/family signature databases into unified entries with residue-range hits. GO terms attach function/process/location labels with evidence codes. CATH codes position the fold in a four-level structural taxonomy. Organism is the NCBI-taxonomy species name.

Q: Are the domains correctly placed relative to each other?
A: Predicted Aligned Error (PAE) is an AlphaFold confidence matrix: entry (i, j) is the expected error in the position of residue j, in ångströms, when the prediction is superimposed on the true structure at residue i. Low PAE within a block of residues means that block is internally rigid and well-predicted; high PAE between two blocks means their relative placement is uncertain even if each block individually is confident.

Q: What do the diagnostic plots show?
A: Three diagnostic plots accompany the record. The Cα contact map visualizes the tertiary structure as a 2D adjacency matrix (8 Å cutoff, sequence-local contacts suppressed). The Ramachandran plot shows the distribution of backbone (φ, ψ) torsions, with points in the α and β basins reflecting secondary structure content. The PAE plot shows AlphaFold's inter-residue confidence as a color matrix.

Q: What is the amino-acid chain?
A: Primary structure: the covalent order of the twenty standard amino acids along the backbone. Two proteins with the same sequence will (almost always) fold to the same structure; two with 30% identity often share a fold but not the details.

Q: What do the rendered images show?
A: The six renders are orthographic views along the three Cartesian axes in both directions. Representation (cartoon, sticks, or surface) and color scheme (sequence-rainbow or by-chain) vary across proteins so the training set covers all the common visualization conventions.